Protein AF-A0A8K0GR65-F1 (afdb_monomer)

Sequence (114 aa):
MDTLHGSASLMVVSDLDYTMEVNHDDPGDLSLLSFNALWESYYRHDSLLVFSTGRSPTSYELLRNEKPLLTPDVAVMSVGTEIAYGESMVPDVGWVQLFNNNWDREIAAPPIME

Mean predicted aligned error: 7.6 Å

Radius of gyration: 16.38 Å; Cα contacts (8 Å, |Δi|>4): 152; chains: 1; bounding box: 50×27×43 Å

Secondary structure (DSSP, 8-state):
-TT-SSS-SEEEEEETBTTTB--TT-TT-HHHHHHHHHIIIIITTTEEEEEE-SS-HHHHHHHHHHS-----SEEEEGGGTEEEETTTTEE-HHHHHHHHHH--HHHHS-----

Foldseek 3Di:
DVQAPDAAPEEDEDEVPVTLPDDVVCPPSVVNVVVVVCCVPPPVRRYFYEYAYLADPVRVVVVVVVDVHDFGQWYQYNRRLWIAGTDVRHTDPVSNVVCVVVDDPCVVCPPDDD

Solvent-accessible surface area (backbone atoms only — not comparable to full-atom values): 6718 Å² total; per-residue (Å²): 100,96,59,56,92,64,83,63,82,42,74,49,79,38,56,32,83,77,68,63,44,68,59,92,88,44,92,76,48,56,70,46,50,51,48,48,53,51,39,66,74,75,38,51,61,49,35,41,42,30,38,35,33,69,44,44,70,70,58,46,52,51,47,55,76,76,41,89,64,76,75,36,45,30,41,30,21,47,70,67,66,39,43,23,36,29,86,83,51,47,66,43,63,67,57,42,49,56,49,55,77,76,46,66,58,65,79,76,58,58,80,82,84,128

Structure (mmCIF, N/CA/C/O backbone):
data_AF-A0A8K0GR65-F1
#
_entry.id   AF-A0A8K0GR65-F1
#
loop_
_atom_site.group_PDB
_atom_site.id
_atom_site.type_symbol
_atom_site.label_atom_id
_atom_site.label_alt_id
_atom_site.label_comp_id
_atom_site.label_asym_id
_atom_site.label_entity_id
_atom_site.label_seq_id
_atom_site.pdbx_PDB_ins_code
_atom_site.Cartn_x
_atom_site.Cartn_y
_atom_site.Cartn_z
_atom_site.occupancy
_atom_site.B_iso_or_equiv
_atom_site.auth_seq_id
_atom_site.auth_comp_id
_atom_site.auth_asym_id
_atom_site.auth_atom_id
_atom_site.pdbx_PDB_model_num
ATOM 1 N N . MET A 1 1 ? -10.111 -8.356 -0.189 1.00 50.19 1 MET A N 1
ATOM 2 C CA . MET A 1 1 ? -11.396 -8.598 -0.886 1.00 50.19 1 MET A CA 1
ATOM 3 C C . MET A 1 1 ? -12.417 -9.351 -0.030 1.00 50.19 1 MET A C 1
ATOM 5 O O . MET A 1 1 ? -13.589 -9.292 -0.367 1.00 50.19 1 MET A O 1
ATOM 9 N N . ASP A 1 2 ? -12.031 -9.971 1.093 1.00 52.03 2 ASP A N 1
ATOM 10 C CA . ASP A 1 2 ? -12.950 -10.772 1.927 1.00 52.03 2 ASP A CA 1
ATOM 11 C C . ASP A 1 2 ? -13.964 -9.971 2.772 1.00 52.03 2 ASP A C 1
ATOM 13 O O . ASP A 1 2 ? -14.803 -10.558 3.448 1.00 52.03 2 ASP A O 1
ATOM 17 N N . THR A 1 3 ? -13.915 -8.637 2.746 1.00 56.66 3 THR A N 1
ATOM 18 C CA . THR A 1 3 ? -14.734 -7.751 3.597 1.00 56.66 3 THR A CA 1
ATOM 19 C C . THR A 1 3 ? -15.859 -7.024 2.858 1.00 56.66 3 THR A C 1
ATOM 21 O O . THR A 1 3 ? -16.751 -6.480 3.504 1.00 56.66 3 THR A O 1
ATOM 24 N N . LEU A 1 4 ? -15.849 -7.006 1.521 1.00 61.97 4 LEU A N 1
ATOM 25 C CA . LEU A 1 4 ? -16.840 -6.286 0.718 1.00 61.97 4 LEU A CA 1
ATOM 26 C C . LEU A 1 4 ? -18.010 -7.198 0.353 1.00 61.97 4 LEU A C 1
ATOM 28 O O . LEU A 1 4 ? -17.906 -8.065 -0.511 1.00 61.97 4 LEU A O 1
ATOM 32 N N . HIS A 1 5 ? -19.162 -6.953 0.972 1.00 61.16 5 HIS A N 1
ATOM 33 C CA . HIS A 1 5 ? -20.423 -7.627 0.648 1.00 61.16 5 HIS A CA 1
ATOM 34 C C . 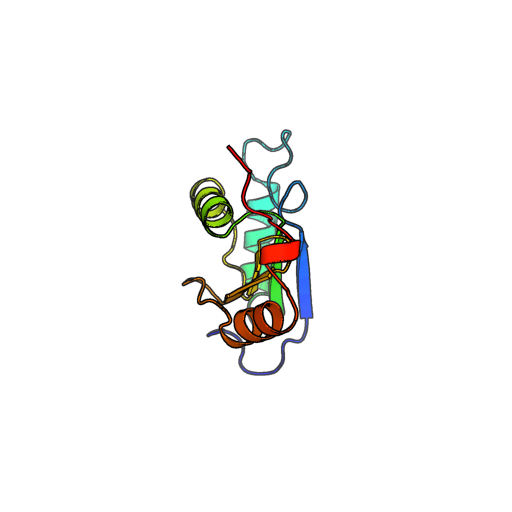HIS A 1 5 ? -21.225 -6.892 -0.451 1.00 61.16 5 HIS A C 1
ATOM 36 O O . HIS A 1 5 ? -22.452 -6.831 -0.394 1.00 61.16 5 HIS A O 1
ATOM 42 N N . GLY A 1 6 ? -20.546 -6.310 -1.448 1.00 71.00 6 GLY A N 1
ATOM 43 C CA . GLY A 1 6 ? -21.161 -5.534 -2.534 1.00 71.00 6 GLY A CA 1
ATOM 44 C C . GLY A 1 6 ? -20.192 -4.547 -3.196 1.00 71.00 6 GLY A C 1
ATOM 45 O O . GLY A 1 6 ? -18.979 -4.657 -3.028 1.00 71.00 6 GLY A O 1
ATOM 46 N N . SER A 1 7 ? -20.720 -3.577 -3.951 1.00 72.56 7 SER A N 1
ATOM 47 C CA . SER A 1 7 ? -19.917 -2.458 -4.468 1.00 72.56 7 SER A CA 1
ATOM 48 C C . SER A 1 7 ? -19.481 -1.543 -3.325 1.00 72.56 7 SER A C 1
ATOM 50 O O . SER A 1 7 ? -20.302 -1.198 -2.476 1.00 72.56 7 SER A O 1
ATOM 52 N N . ALA A 1 8 ? -18.217 -1.116 -3.332 1.00 77.81 8 ALA A N 1
ATOM 53 C CA . ALA A 1 8 ? -17.717 -0.156 -2.355 1.00 77.81 8 ALA A CA 1
ATOM 54 C C . ALA A 1 8 ? -18.448 1.192 -2.480 1.00 77.81 8 ALA A C 1
ATOM 56 O O . ALA A 1 8 ? -18.668 1.683 -3.592 1.00 77.81 8 ALA A O 1
ATOM 57 N N . SER A 1 9 ? -18.814 1.786 -1.345 1.00 84.75 9 SER A N 1
ATOM 58 C CA . SER A 1 9 ? -19.450 3.106 -1.263 1.00 84.75 9 SER A CA 1
ATOM 59 C C . SER A 1 9 ? -18.426 4.240 -1.401 1.00 84.75 9 SER A C 1
ATOM 61 O O . SER A 1 9 ? -18.751 5.316 -1.907 1.00 84.75 9 SER A O 1
ATOM 63 N N . LEU A 1 10 ? -17.178 3.978 -1.001 1.00 88.44 10 LEU A N 1
ATOM 64 C CA . LEU A 1 10 ? -16.054 4.907 -1.019 1.00 88.44 10 LEU A CA 1
ATOM 65 C C . LEU A 1 10 ? -14.770 4.181 -1.441 1.00 88.44 10 LEU A C 1
ATOM 67 O O . LEU A 1 10 ? -14.498 3.062 -1.016 1.00 88.44 10 LEU A O 1
ATOM 71 N N . MET A 1 11 ? -13.945 4.841 -2.251 1.00 92.31 11 MET A N 1
ATOM 72 C CA . MET A 1 11 ? -12.578 4.409 -2.537 1.00 92.31 11 MET A CA 1
ATOM 73 C C . MET A 1 11 ? -11.624 5.547 -2.189 1.00 92.31 11 MET A C 1
ATOM 75 O O . MET A 1 11 ? -11.768 6.655 -2.706 1.00 92.31 11 MET A O 1
ATOM 79 N N . VAL A 1 12 ? -10.649 5.267 -1.326 1.00 92.50 12 VAL A N 1
ATOM 80 C CA . VAL A 1 12 ? -9.553 6.186 -1.015 1.00 92.50 12 VAL A CA 1
ATOM 81 C C . VAL A 1 12 ? -8.308 5.682 -1.720 1.00 92.50 12 VAL A C 1
ATOM 83 O O . VAL A 1 12 ? -7.791 4.621 -1.385 1.00 92.50 12 VAL A O 1
ATOM 86 N N . VAL A 1 13 ? -7.838 6.454 -2.699 1.00 93.44 13 VAL A N 1
ATOM 87 C CA . VAL A 1 13 ? -6.562 6.218 -3.377 1.00 93.44 13 VAL A CA 1
ATOM 88 C C . VAL A 1 13 ? -5.561 7.205 -2.812 1.00 93.44 13 VAL A C 1
ATOM 90 O O . VAL A 1 13 ? -5.728 8.414 -2.972 1.00 93.44 13 VAL A O 1
ATOM 93 N N . SER A 1 14 ? -4.557 6.691 -2.115 1.00 91.00 14 SER A N 1
ATOM 94 C CA . SER A 1 14 ? -3.540 7.509 -1.472 1.00 91.00 14 SER A CA 1
ATOM 95 C C . SER A 1 14 ? -2.164 7.177 -2.017 1.00 91.00 14 SER A C 1
ATOM 97 O O . SER A 1 14 ? -1.835 6.009 -2.230 1.00 91.00 14 SER A O 1
ATOM 99 N N . ASP A 1 15 ? -1.375 8.219 -2.242 1.00 89.75 15 ASP A N 1
ATOM 100 C CA . ASP A 1 15 ? 0.059 8.069 -2.424 1.00 89.75 15 ASP A CA 1
ATOM 101 C C . ASP A 1 15 ? 0.696 7.557 -1.118 1.00 89.75 15 ASP A C 1
ATOM 103 O O . ASP A 1 15 ? 0.197 7.844 -0.026 1.00 89.75 15 ASP A O 1
ATOM 107 N N . LEU A 1 16 ? 1.772 6.776 -1.203 1.00 83.31 16 LEU A N 1
ATOM 108 C CA . LEU A 1 16 ? 2.477 6.297 -0.008 1.00 83.31 16 LEU A CA 1
ATOM 109 C C . LEU A 1 16 ? 3.629 7.214 0.372 1.00 83.31 16 LEU A C 1
ATOM 111 O O . LEU A 1 16 ? 3.641 7.739 1.486 1.00 83.31 16 LEU A O 1
ATOM 115 N N . ASP A 1 17 ? 4.572 7.405 -0.543 1.00 76.12 17 ASP A N 1
ATOM 116 C CA . ASP A 1 17 ? 5.854 8.045 -0.268 1.00 76.12 17 ASP A CA 1
ATOM 117 C C . ASP A 1 17 ? 5.650 9.517 0.121 1.00 76.12 17 ASP A C 1
ATOM 119 O O . ASP A 1 17 ? 5.171 10.314 -0.677 1.00 76.12 17 ASP A O 1
ATOM 123 N N . TYR A 1 18 ? 6.009 9.898 1.351 1.00 71.94 18 TYR A N 1
ATOM 124 C CA . TYR A 1 18 ? 5.814 11.256 1.893 1.00 71.94 18 TYR A CA 1
ATOM 125 C C . TYR A 1 18 ? 4.351 11.732 2.024 1.00 71.94 18 TYR A C 1
ATOM 127 O O . TYR A 1 18 ? 4.121 12.906 2.325 1.00 71.94 18 TYR A O 1
ATOM 135 N N . THR A 1 19 ? 3.367 10.844 1.854 1.00 77.06 19 THR A N 1
ATOM 136 C CA . THR A 1 19 ? 1.940 11.145 2.068 1.00 77.06 19 THR A CA 1
ATOM 137 C C . THR A 1 19 ? 1.381 10.334 3.237 1.00 77.06 19 THR A C 1
ATOM 139 O O . THR A 1 19 ? 0.990 10.904 4.255 1.00 77.06 19 THR A O 1
ATOM 142 N N . MET A 1 20 ? 1.373 9.003 3.117 1.00 72.50 20 MET A N 1
ATOM 143 C CA . MET A 1 20 ? 0.961 8.078 4.187 1.00 72.50 20 MET A CA 1
ATOM 144 C C . MET A 1 20 ? 2.160 7.546 4.973 1.00 72.50 2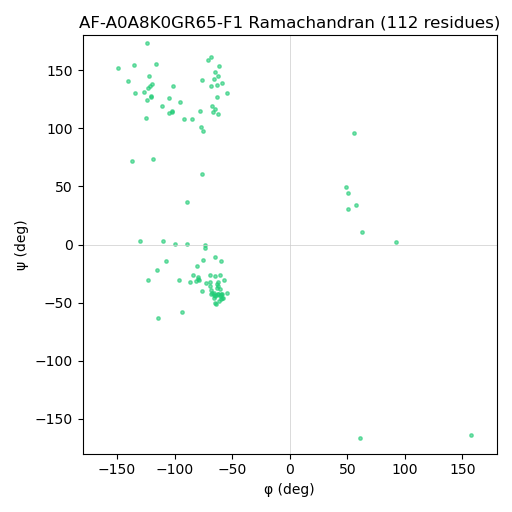0 MET A C 1
ATOM 146 O O . MET A 1 20 ? 2.055 7.241 6.161 1.00 72.50 20 MET A O 1
ATOM 150 N N . GLU A 1 21 ? 3.305 7.433 4.306 1.00 65.88 21 GLU A N 1
ATOM 151 C CA . GLU A 1 21 ? 4.581 7.103 4.908 1.00 65.88 21 GLU A CA 1
ATOM 152 C C . GLU A 1 21 ? 5.232 8.381 5.446 1.00 65.88 21 GLU A C 1
ATOM 154 O O . GLU A 1 21 ? 5.735 9.213 4.695 1.00 65.88 21 GLU A O 1
ATOM 159 N N . VAL A 1 22 ? 5.233 8.484 6.774 1.00 56.84 22 VAL A N 1
ATOM 160 C CA . VAL A 1 22 ? 6.278 9.135 7.574 1.00 56.84 22 VAL A CA 1
ATOM 161 C C . VAL A 1 22 ? 6.576 10.582 7.194 1.00 56.84 22 VAL A C 1
ATOM 163 O O . VAL A 1 22 ? 7.461 10.912 6.402 1.00 56.84 22 VAL A O 1
ATOM 166 N N . ASN A 1 23 ? 5.934 11.472 7.940 1.00 56.28 23 ASN A N 1
ATOM 167 C CA . ASN A 1 23 ? 6.557 12.741 8.253 1.00 56.28 23 ASN A CA 1
ATOM 168 C C . ASN A 1 23 ? 7.825 12.460 9.086 1.00 56.28 23 ASN A C 1
ATOM 170 O O . ASN A 1 23 ? 7.745 11.787 10.113 1.00 56.28 23 ASN A O 1
ATOM 174 N N . HIS A 1 24 ? 8.986 12.980 8.677 1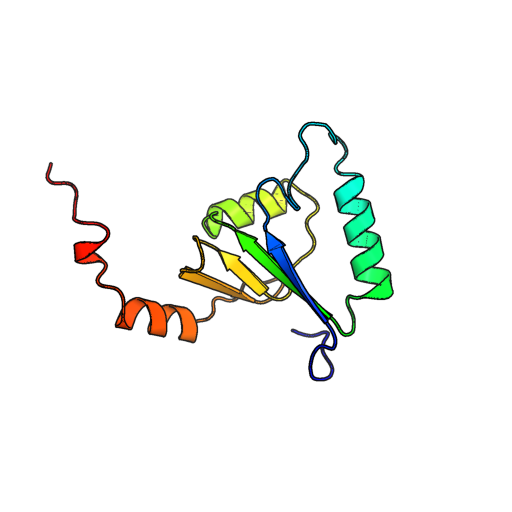.00 57.69 24 HIS A N 1
ATOM 175 C CA . HIS A 1 24 ? 10.216 12.881 9.478 1.00 57.69 24 HIS A CA 1
ATOM 176 C C . HIS A 1 24 ? 10.062 13.537 10.870 1.00 57.69 24 HIS A C 1
ATOM 178 O O . HIS A 1 24 ? 10.858 13.260 11.766 1.00 57.69 24 HIS A O 1
ATOM 184 N N . ASP A 1 25 ? 9.009 14.341 11.065 1.00 65.25 25 ASP A N 1
ATOM 185 C CA . ASP A 1 25 ? 8.642 14.972 12.334 1.00 65.25 25 ASP A CA 1
ATOM 186 C C . ASP A 1 25 ? 7.694 14.128 13.226 1.00 65.25 25 ASP A C 1
ATOM 188 O O . ASP A 1 25 ? 7.342 14.574 14.319 1.00 65.25 25 ASP A O 1
ATOM 192 N N . ASP A 1 26 ? 7.281 12.918 12.813 1.00 70.44 26 ASP A N 1
ATOM 193 C CA . ASP A 1 26 ? 6.449 11.992 13.613 1.00 70.44 26 ASP A CA 1
ATOM 194 C C . 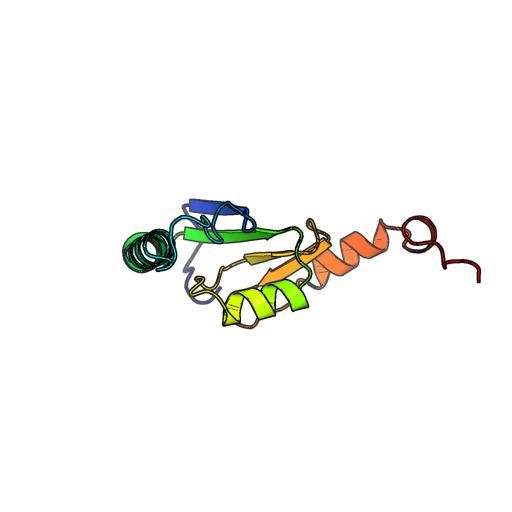ASP A 1 26 ? 7.190 10.665 13.888 1.00 70.44 26 ASP A C 1
ATOM 196 O O . ASP A 1 26 ? 6.871 9.624 13.309 1.00 70.44 26 ASP A O 1
ATOM 200 N N . PRO A 1 27 ? 8.199 10.662 14.783 1.00 68.81 27 PRO A N 1
ATOM 201 C CA . PRO A 1 27 ? 9.018 9.480 15.063 1.00 68.81 27 PRO A CA 1
ATOM 202 C C . PRO A 1 27 ? 8.241 8.320 15.706 1.00 68.81 27 PRO A C 1
ATOM 204 O O . PRO A 1 27 ? 8.786 7.226 15.834 1.00 68.81 27 PRO A O 1
ATOM 207 N N . GLY A 1 28 ? 6.999 8.554 16.145 1.00 77.44 28 GLY A N 1
ATOM 208 C CA . GLY A 1 28 ? 6.125 7.537 16.726 1.00 77.44 28 GLY A CA 1
ATOM 209 C C . GLY A 1 28 ? 5.079 6.978 15.763 1.00 77.44 28 GLY A C 1
ATOM 210 O O . GLY A 1 28 ? 4.275 6.156 16.200 1.00 77.44 28 GLY A O 1
ATOM 211 N N . ASP A 1 29 ? 5.045 7.437 14.505 1.00 82.88 29 ASP A N 1
ATOM 212 C CA . ASP A 1 29 ? 4.008 7.102 13.520 1.00 82.88 29 ASP A CA 1
ATOM 213 C C . ASP A 1 29 ? 2.574 7.318 14.069 1.00 82.88 29 ASP A C 1
ATOM 215 O O . ASP A 1 29 ? 1.627 6.620 13.697 1.00 82.88 29 ASP A O 1
ATOM 219 N N . LEU A 1 30 ? 2.388 8.283 14.982 1.00 86.12 30 LEU A N 1
ATOM 220 C CA . LEU A 1 30 ? 1.132 8.490 15.717 1.00 86.12 30 LEU A CA 1
ATOM 221 C C . LEU A 1 30 ? -0.020 8.869 14.788 1.00 86.12 30 LEU A C 1
ATOM 223 O O . LEU A 1 30 ? -1.163 8.442 14.988 1.00 86.12 30 LEU A O 1
ATOM 227 N N . SER A 1 31 ? 0.279 9.664 13.767 1.00 84.50 31 SER A N 1
ATOM 228 C CA . SER A 1 31 ? -0.688 10.086 12.755 1.00 84.50 31 SER A CA 1
ATOM 229 C C . SER A 1 31 ? -1.161 8.894 11.926 1.00 84.50 31 SER A C 1
ATOM 231 O O . SER A 1 31 ? -2.361 8.735 11.693 1.00 84.50 31 SER A O 1
ATOM 233 N N . LEU A 1 32 ? -0.229 8.009 11.560 1.00 87.62 32 LEU A N 1
ATOM 234 C CA . LEU A 1 32 ? -0.518 6.783 10.824 1.00 87.62 32 LEU A CA 1
ATOM 235 C C . LEU A 1 32 ? -1.352 5.819 11.676 1.00 87.62 32 LEU A C 1
ATOM 237 O O . LEU A 1 32 ? -2.385 5.340 11.226 1.00 87.62 32 LEU A O 1
ATOM 241 N N . LEU A 1 33 ? -0.989 5.612 12.943 1.00 89.88 33 LEU A N 1
ATOM 242 C CA . LEU A 1 33 ? -1.770 4.785 13.870 1.00 89.88 33 LEU A CA 1
ATOM 243 C C . LEU A 1 33 ? -3.188 5.332 14.091 1.00 89.88 33 LEU A C 1
ATOM 245 O O . LEU A 1 33 ? -4.146 4.560 14.160 1.00 89.88 33 LEU A O 1
ATOM 249 N N . SER A 1 34 ? -3.337 6.656 14.168 1.00 89.94 34 SER A N 1
ATOM 250 C CA . SER A 1 34 ? -4.641 7.315 14.305 1.00 89.94 34 SER A CA 1
ATOM 251 C C . SER A 1 34 ? -5.507 7.114 13.063 1.00 89.94 34 SER A C 1
ATOM 253 O O . SER A 1 34 ? -6.690 6.787 13.185 1.00 89.94 34 SER A O 1
ATOM 255 N N . PHE A 1 35 ? -4.920 7.257 11.872 1.00 90.75 35 PHE A N 1
ATOM 256 C CA . PHE A 1 35 ? -5.593 6.931 10.619 1.00 90.75 35 PHE A CA 1
ATOM 257 C C . PHE A 1 35 ? -6.011 5.460 10.589 1.00 90.75 35 PHE A C 1
ATOM 259 O O . PHE A 1 35 ? -7.170 5.170 10.304 1.00 90.75 35 PHE A O 1
ATOM 266 N N . ASN A 1 36 ? -5.111 4.545 10.952 1.00 91.31 36 ASN A N 1
ATOM 267 C CA . ASN A 1 36 ? -5.389 3.114 10.949 1.00 91.31 36 ASN A CA 1
ATOM 268 C C . ASN A 1 36 ? -6.580 2.769 11.848 1.00 91.31 36 ASN A C 1
ATOM 270 O O . ASN A 1 36 ? -7.485 2.051 11.431 1.00 91.31 36 ASN A O 1
ATOM 274 N N . ALA A 1 37 ? -6.607 3.321 13.064 1.00 92.44 37 ALA A N 1
ATOM 275 C CA . ALA A 1 37 ? -7.699 3.110 14.005 1.00 92.44 37 ALA A CA 1
ATOM 276 C C . ALA A 1 37 ? -9.034 3.646 13.463 1.00 92.44 37 ALA A C 1
ATOM 278 O O . ALA A 1 37 ? -10.061 2.978 13.581 1.00 92.44 37 ALA A O 1
ATOM 279 N N . LEU A 1 38 ? -9.033 4.833 12.850 1.00 92.88 38 LEU A N 1
ATOM 280 C CA . LEU A 1 38 ? -10.225 5.442 12.255 1.00 92.88 38 LEU A CA 1
ATOM 281 C C . LEU A 1 38 ? -10.722 4.658 11.032 1.00 92.88 38 LEU A C 1
ATOM 283 O O . LEU A 1 38 ? -11.924 4.439 10.889 1.00 92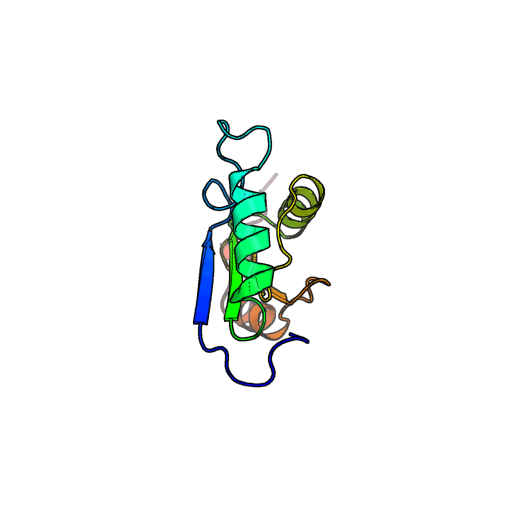.88 38 LEU A O 1
ATOM 287 N N . TRP A 1 39 ? -9.811 4.210 10.172 1.00 92.50 39 TRP A N 1
ATOM 288 C CA . TRP A 1 39 ? -10.150 3.424 8.992 1.00 92.50 39 TRP A CA 1
ATOM 289 C C . TRP A 1 39 ? -10.777 2.081 9.373 1.00 92.50 39 TRP A C 1
ATOM 291 O O . TRP A 1 39 ? -11.881 1.774 8.921 1.00 92.50 39 TRP A O 1
ATOM 301 N N . GLU A 1 40 ? -10.123 1.323 10.257 1.00 90.75 40 GLU A N 1
ATOM 302 C CA . GLU A 1 40 ? -10.604 0.013 10.713 1.00 90.75 40 GLU A CA 1
ATOM 303 C C . GLU A 1 40 ? -11.941 0.096 11.457 1.00 90.75 40 GLU A C 1
ATOM 305 O O . GLU A 1 40 ? -12.773 -0.796 11.325 1.00 90.75 40 GLU A O 1
ATOM 310 N N . SER A 1 41 ? -12.187 1.174 12.210 1.00 91.31 41 SER A N 1
ATOM 311 C CA . SER A 1 41 ? -13.418 1.307 13.002 1.00 91.31 41 SER A CA 1
ATOM 312 C C . SER A 1 41 ? -14.638 1.785 12.215 1.00 91.31 41 SER A C 1
ATOM 314 O O . SER A 1 41 ? -15.754 1.406 12.570 1.00 91.31 41 SER A O 1
ATOM 316 N N . TYR A 1 42 ? -14.457 2.606 11.175 1.00 89.81 42 TYR A N 1
ATOM 317 C CA . TYR A 1 42 ? -15.585 3.268 10.506 1.00 89.81 42 TYR A CA 1
ATOM 318 C C . TYR A 1 42 ? -15.704 2.995 9.009 1.00 89.81 42 TYR A C 1
ATOM 320 O O . TYR A 1 42 ? -16.820 3.009 8.500 1.00 89.81 42 TYR A O 1
ATOM 328 N N . TYR A 1 43 ? -14.597 2.757 8.303 1.00 88.06 43 TYR A N 1
ATOM 329 C CA . TYR A 1 43 ? -14.585 2.763 6.833 1.00 88.06 43 TYR A CA 1
ATOM 330 C C . TYR A 1 43 ? -14.258 1.396 6.222 1.00 88.06 43 TYR A C 1
ATOM 332 O O . TYR A 1 43 ? -14.641 1.112 5.092 1.00 88.06 43 TYR A O 1
ATOM 340 N N . ARG A 1 44 ? -13.609 0.493 6.963 1.00 85.94 44 ARG A N 1
ATOM 341 C CA . ARG A 1 44 ? -13.125 -0.796 6.438 1.00 85.94 44 ARG A CA 1
ATOM 342 C C . ARG A 1 44 ? -14.198 -1.688 5.800 1.00 85.94 44 ARG A C 1
ATOM 344 O O . ARG A 1 44 ? -13.864 -2.483 4.919 1.00 85.94 44 ARG A O 1
ATOM 351 N N . HIS A 1 45 ? -15.443 -1.600 6.270 1.00 82.56 45 HIS A N 1
ATOM 352 C CA . HIS A 1 45 ? -16.522 -2.534 5.930 1.00 82.56 45 HIS A CA 1
ATOM 353 C C . HIS A 1 45 ? -17.188 -2.275 4.572 1.00 82.56 45 HIS A C 1
ATOM 355 O O . HIS A 1 45 ? -17.679 -3.215 3.950 1.00 82.56 45 HIS A O 1
ATOM 361 N N . ASP A 1 46 ? -17.225 -1.026 4.113 1.00 86.38 46 ASP A N 1
ATOM 362 C CA . ASP A 1 46 ? -17.885 -0.631 2.863 1.00 86.38 46 ASP A CA 1
ATOM 363 C C . ASP A 1 46 ? -16.993 0.221 1.947 1.00 86.38 46 ASP A C 1
ATOM 365 O O . ASP A 1 46 ? -17.428 0.627 0.867 1.00 86.38 46 ASP A O 1
ATOM 369 N N . SER A 1 47 ? -15.740 0.452 2.344 1.00 91.00 47 SER A N 1
ATOM 370 C CA . SER A 1 47 ? -14.779 1.259 1.598 1.00 91.00 47 SER A CA 1
ATOM 371 C C . SER A 1 47 ? -13.582 0.441 1.111 1.00 91.00 47 SER A C 1
ATOM 373 O O . SER A 1 47 ? -13.214 -0.579 1.693 1.00 91.00 47 SER A O 1
ATOM 375 N N . LEU A 1 48 ? -12.953 0.921 0.039 1.00 92.56 48 LEU A N 1
ATOM 376 C CA . LEU A 1 48 ? -11.713 0.384 -0.517 1.00 92.56 48 LEU A CA 1
ATOM 377 C C . LEU A 1 48 ? -10.540 1.296 -0.180 1.00 92.56 48 LEU A C 1
ATOM 379 O O . LEU A 1 48 ? -10.563 2.483 -0.517 1.00 92.56 48 LEU A O 1
ATOM 383 N N . LEU A 1 49 ? -9.499 0.722 0.423 1.00 93.44 49 LEU A N 1
ATOM 384 C CA . LEU A 1 49 ? -8.215 1.399 0.583 1.00 93.44 49 LEU A CA 1
ATOM 385 C C . LEU A 1 49 ? -7.280 0.993 -0.551 1.00 93.44 49 LEU A C 1
ATOM 387 O O . LEU A 1 49 ? -6.987 -0.191 -0.732 1.00 93.44 49 LEU A O 1
ATOM 391 N N . VAL A 1 50 ? -6.796 1.980 -1.294 1.00 94.38 50 VAL A N 1
ATOM 392 C CA . VAL A 1 50 ? -5.831 1.789 -2.370 1.00 94.38 50 VAL A CA 1
ATOM 393 C C . VAL A 1 50 ? -4.583 2.594 -2.062 1.00 94.38 50 VAL A C 1
ATOM 395 O O . VAL A 1 50 ? -4.650 3.804 -1.842 1.00 94.38 50 VAL A O 1
ATOM 398 N N . PHE A 1 51 ? -3.441 1.924 -2.092 1.00 94.00 51 PHE A N 1
ATOM 399 C CA . PHE A 1 51 ? -2.145 2.582 -2.038 1.00 94.00 51 PHE A CA 1
ATOM 400 C C . PHE A 1 51 ? -1.530 2.653 -3.426 1.00 94.00 51 PHE A C 1
ATOM 402 O O . PHE A 1 51 ? -1.567 1.676 -4.168 1.00 94.00 51 PHE A O 1
ATOM 409 N N . SER A 1 52 ? -0.970 3.808 -3.764 1.00 93.50 52 SER A N 1
ATOM 410 C CA . SER A 1 52 ? -0.246 4.071 -5.002 1.00 93.50 52 SER A CA 1
ATOM 411 C C . SER A 1 52 ? 1.171 4.504 -4.655 1.00 93.50 52 SER A C 1
ATOM 413 O O . SER A 1 52 ? 1.354 5.399 -3.843 1.00 93.50 52 SER A O 1
ATOM 415 N N . THR A 1 53 ? 2.183 3.872 -5.241 1.00 92.00 53 THR A N 1
ATOM 416 C CA . THR A 1 53 ? 3.590 4.182 -4.961 1.00 92.00 53 THR A CA 1
ATOM 417 C C . THR A 1 53 ? 4.478 3.940 -6.175 1.00 92.00 53 THR A C 1
ATOM 419 O O . THR A 1 53 ? 4.211 3.088 -7.029 1.00 92.00 53 THR A O 1
ATOM 422 N N . GLY A 1 54 ? 5.577 4.692 -6.239 1.00 91.00 54 GLY A N 1
ATOM 423 C CA . GLY A 1 54 ? 6.666 4.427 -7.174 1.00 91.00 54 GLY A CA 1
ATOM 424 C C . GLY A 1 54 ? 7.551 3.245 -6.770 1.00 91.00 54 GLY A C 1
ATOM 425 O O . GLY A 1 54 ? 8.327 2.767 -7.596 1.00 91.00 54 GLY A O 1
ATOM 426 N N . ARG A 1 55 ? 7.445 2.760 -5.527 1.00 91.62 55 ARG A N 1
ATOM 427 C CA . ARG A 1 55 ? 8.236 1.637 -5.013 1.00 91.62 55 ARG A CA 1
ATOM 428 C C . ARG A 1 55 ? 7.965 0.356 -5.788 1.00 91.62 55 ARG A C 1
ATOM 430 O O . ARG A 1 55 ? 6.833 0.076 -6.178 1.00 91.62 55 ARG A O 1
ATOM 437 N N . SER A 1 56 ? 9.013 -0.447 -5.949 1.00 93.06 56 SER A N 1
ATOM 438 C CA . SER A 1 56 ? 8.880 -1.821 -6.433 1.00 93.06 56 SER A CA 1
ATOM 439 C C . SER A 1 56 ? 8.180 -2.707 -5.391 1.00 93.06 56 SER A C 1
ATOM 441 O O . SER A 1 56 ? 8.208 -2.368 -4.204 1.00 93.06 56 SER A O 1
ATOM 443 N N . PRO A 1 57 ? 7.631 -3.875 -5.772 1.00 91.69 57 PRO A N 1
ATOM 444 C CA . PRO A 1 57 ? 6.978 -4.791 -4.840 1.00 91.69 57 PRO A CA 1
ATOM 445 C C . PRO A 1 57 ? 7.873 -5.180 -3.669 1.00 91.69 57 PRO A C 1
ATOM 447 O O . PRO A 1 57 ? 7.443 -5.147 -2.523 1.00 91.69 57 PRO A O 1
ATOM 450 N N . THR A 1 58 ? 9.153 -5.444 -3.940 1.00 92.81 58 THR A N 1
ATOM 451 C CA . THR A 1 58 ? 10.143 -5.749 -2.902 1.00 92.81 58 THR A CA 1
ATOM 452 C C . THR A 1 58 ? 10.370 -4.568 -1.958 1.00 92.81 58 THR A C 1
ATOM 454 O O . THR A 1 58 ? 10.431 -4.750 -0.747 1.00 92.81 58 THR A O 1
ATOM 457 N N . SER A 1 59 ? 10.485 -3.342 -2.482 1.00 91.44 59 SER A N 1
ATOM 458 C CA . SER A 1 59 ? 10.675 -2.149 -1.643 1.00 91.44 59 SER A CA 1
ATOM 459 C C . SER A 1 59 ? 9.427 -1.817 -0.819 1.00 91.44 59 SER A C 1
ATOM 461 O O . SER A 1 59 ? 9.545 -1.393 0.330 1.00 91.44 59 SER A O 1
ATOM 463 N N . TYR A 1 60 ? 8.239 -2.045 -1.377 1.00 92.12 60 TYR A N 1
ATOM 464 C CA . TYR A 1 60 ? 6.976 -1.898 -0.664 1.00 92.12 60 TYR A CA 1
ATOM 465 C C . TYR A 1 60 ? 6.807 -2.962 0.433 1.00 92.12 60 TYR A C 1
ATOM 467 O O . TYR A 1 60 ? 6.363 -2.646 1.534 1.00 92.12 60 TYR A O 1
ATOM 475 N N . GLU A 1 61 ? 7.214 -4.207 0.185 1.00 91.12 61 GLU A N 1
ATOM 476 C CA . GLU A 1 61 ? 7.202 -5.269 1.196 1.00 91.12 61 GLU A CA 1
ATOM 477 C C . GLU A 1 61 ? 8.123 -4.944 2.380 1.00 91.12 61 GLU A C 1
ATOM 479 O O . GLU A 1 61 ? 7.721 -5.101 3.532 1.00 91.12 61 GLU A O 1
ATOM 484 N N . LEU A 1 62 ? 9.325 -4.421 2.119 1.00 91.19 62 LEU A N 1
ATOM 485 C CA . LEU A 1 62 ? 10.220 -3.939 3.176 1.00 91.19 62 LEU A CA 1
ATOM 486 C C . LEU A 1 62 ? 9.564 -2.828 4.000 1.00 91.19 62 LEU A C 1
ATOM 488 O O . LEU A 1 62 ? 9.550 -2.905 5.226 1.00 91.19 62 LEU A O 1
ATOM 492 N N . LEU A 1 63 ? 8.935 -1.856 3.336 1.00 88.88 63 LEU A N 1
ATOM 493 C CA . LEU A 1 63 ? 8.231 -0.771 4.010 1.00 88.88 63 LEU A CA 1
ATOM 494 C C . LEU A 1 63 ? 7.113 -1.280 4.935 1.00 88.88 63 LEU A C 1
ATOM 496 O O . LEU A 1 63 ? 6.978 -0.809 6.064 1.00 88.88 63 LEU A O 1
ATOM 500 N N . ARG A 1 64 ? 6.327 -2.268 4.493 1.00 89.06 64 ARG A N 1
ATOM 501 C CA . ARG A 1 64 ? 5.274 -2.885 5.321 1.00 89.06 64 ARG A CA 1
ATOM 502 C C . ARG A 1 64 ? 5.818 -3.550 6.587 1.00 89.06 64 ARG A C 1
ATOM 504 O O . ARG A 1 64 ? 5.083 -3.667 7.560 1.00 89.06 64 ARG A O 1
ATOM 511 N N . ASN A 1 65 ? 7.076 -3.987 6.574 1.00 88.69 65 ASN A N 1
ATOM 512 C CA . ASN A 1 65 ? 7.736 -4.559 7.747 1.00 88.69 65 ASN A CA 1
ATOM 513 C C . ASN A 1 65 ? 8.327 -3.483 8.673 1.00 88.69 65 ASN A C 1
ATOM 515 O O . ASN A 1 65 ? 8.483 -3.722 9.868 1.00 88.69 65 ASN A O 1
ATOM 519 N N . GLU A 1 66 ? 8.664 -2.312 8.133 1.00 87.44 66 GLU A N 1
ATOM 520 C CA . GLU A 1 66 ? 9.254 -1.197 8.881 1.00 87.44 66 GLU A CA 1
ATOM 521 C C . GLU A 1 66 ? 8.204 -0.295 9.534 1.00 87.44 66 G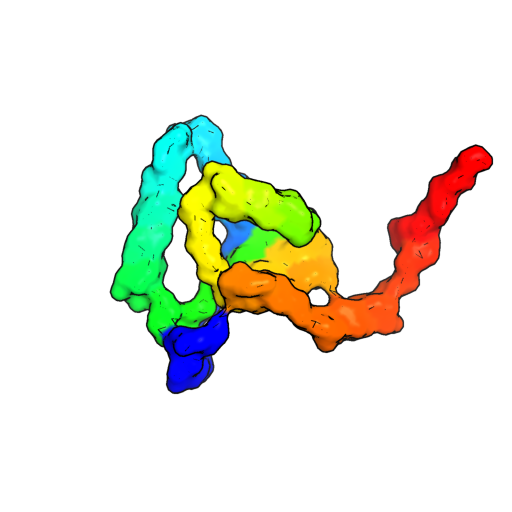LU A C 1
ATOM 523 O O . GLU A 1 66 ? 8.455 0.280 10.596 1.00 87.44 66 GLU A O 1
ATOM 528 N N . LYS A 1 67 ? 7.035 -0.152 8.902 1.00 86.44 67 LYS A N 1
ATOM 529 C CA . LYS A 1 67 ? 5.992 0.791 9.305 1.00 86.44 67 LYS A CA 1
ATOM 530 C C . LYS A 1 67 ? 4.673 0.087 9.585 1.00 86.44 67 LYS A C 1
ATOM 532 O O . LYS A 1 67 ? 4.330 -0.858 8.876 1.00 86.44 67 LYS A O 1
ATOM 537 N N . PRO A 1 68 ? 3.884 0.560 10.570 1.00 88.25 68 PRO A N 1
ATOM 538 C CA . PRO A 1 68 ? 2.589 -0.024 10.895 1.00 88.25 68 PRO A CA 1
ATOM 539 C C . PRO A 1 68 ? 1.540 0.395 9.856 1.00 88.25 68 PRO A C 1
ATOM 541 O O . PRO A 1 68 ? 0.577 1.080 10.176 1.00 88.25 68 PRO A O 1
ATOM 544 N N . LEU A 1 69 ? 1.738 0.044 8.588 1.00 88.44 69 LEU A N 1
ATOM 545 C CA . LEU A 1 69 ? 0.794 0.331 7.516 1.00 88.44 69 LEU A CA 1
ATOM 546 C C . LEU A 1 69 ? -0.394 -0.625 7.593 1.00 88.44 69 LEU A C 1
ATOM 548 O O . LEU A 1 69 ? -0.236 -1.821 7.850 1.00 88.44 69 LEU A O 1
ATOM 552 N N . LEU A 1 70 ? -1.590 -0.110 7.306 1.00 90.94 70 LEU A N 1
ATOM 553 C CA . LEU A 1 70 ? -2.718 -0.983 7.009 1.00 90.94 70 LEU A CA 1
ATOM 554 C C . LEU A 1 70 ? -2.433 -1.819 5.767 1.00 90.94 70 LEU A C 1
ATOM 556 O O . LEU A 1 70 ? -1.696 -1.420 4.865 1.00 90.94 70 LEU A O 1
ATOM 560 N N . THR A 1 71 ? -3.076 -2.976 5.704 1.00 90.81 71 THR A N 1
ATOM 561 C CA . THR A 1 71 ? -3.120 -3.750 4.470 1.00 90.81 71 THR A CA 1
ATOM 562 C C . THR A 1 71 ? -4.150 -3.106 3.540 1.00 90.81 71 THR A C 1
ATOM 564 O O . THR A 1 71 ? -5.336 -3.113 3.881 1.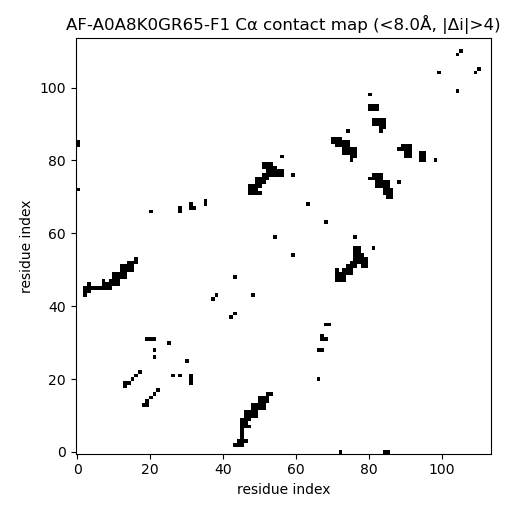00 90.81 71 THR A O 1
ATOM 567 N N . PRO A 1 72 ? -3.743 -2.549 2.385 1.00 92.50 72 PRO A N 1
ATOM 568 C CA . PRO A 1 72 ? -4.700 -2.013 1.432 1.00 92.50 72 PRO A CA 1
ATOM 569 C C . PRO A 1 72 ? -5.479 -3.152 0.766 1.00 92.50 72 PRO A C 1
ATOM 571 O O . PRO A 1 72 ? -5.022 -4.296 0.686 1.00 92.50 72 PRO A O 1
ATOM 574 N N . ASP A 1 73 ? -6.651 -2.835 0.228 1.00 93.56 73 ASP A N 1
ATOM 575 C CA . ASP A 1 73 ? -7.379 -3.770 -0.626 1.00 93.56 73 ASP A CA 1
ATOM 576 C C . ASP A 1 73 ? -6.703 -3.897 -2.000 1.00 93.56 73 ASP A C 1
ATOM 578 O O . ASP A 1 73 ? -6.705 -4.985 -2.583 1.00 93.56 73 ASP A O 1
ATOM 582 N N . VAL A 1 74 ? -6.093 -2.808 -2.482 1.00 94.69 74 VAL A N 1
ATOM 583 C CA . VAL A 1 74 ? -5.318 -2.753 -3.728 1.00 94.69 74 VAL A CA 1
ATOM 584 C C . VAL A 1 74 ? -4.007 -1.999 -3.499 1.00 94.69 74 VAL A C 1
ATOM 586 O O . VAL A 1 74 ? -4.007 -0.880 -2.990 1.00 94.69 74 VAL A O 1
ATOM 589 N N . ALA A 1 75 ? -2.890 -2.579 -3.920 1.00 95.06 75 ALA A N 1
ATOM 590 C CA . ALA A 1 75 ? -1.595 -1.917 -3.978 1.00 95.06 75 ALA A CA 1
ATOM 591 C C . ALA A 1 75 ? -1.198 -1.709 -5.442 1.00 95.06 75 ALA A C 1
ATOM 593 O O . ALA A 1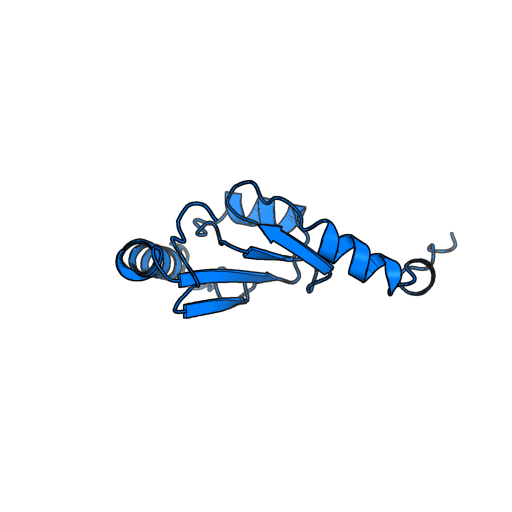 75 ? -1.063 -2.667 -6.200 1.00 95.06 75 ALA A O 1
ATOM 594 N N . VAL A 1 76 ? -1.016 -0.453 -5.831 1.00 95.56 76 VAL A N 1
ATOM 595 C CA . VAL A 1 76 ? -0.501 -0.025 -7.129 1.00 95.56 76 VAL A CA 1
ATOM 596 C C . VAL A 1 76 ? 0.954 0.380 -6.924 1.00 95.56 76 VAL A C 1
ATOM 598 O O . VAL A 1 76 ? 1.254 1.323 -6.196 1.00 95.56 76 VAL A O 1
ATOM 601 N N . MET A 1 77 ? 1.863 -0.364 -7.536 1.00 93.88 77 MET A N 1
ATOM 602 C CA . MET A 1 77 ? 3.307 -0.277 -7.325 1.00 93.88 77 MET A CA 1
ATOM 603 C C . MET A 1 77 ? 4.019 -0.014 -8.650 1.00 93.88 77 MET A C 1
ATOM 605 O O . MET A 1 77 ? 3.400 -0.018 -9.720 1.00 93.88 77 MET A O 1
ATOM 609 N N . SER A 1 78 ? 5.330 0.221 -8.589 1.00 91.56 78 SER A N 1
ATOM 610 C CA . SER A 1 78 ? 6.181 0.419 -9.766 1.00 91.56 78 SER A CA 1
ATOM 611 C C . SER A 1 78 ? 5.597 1.462 -10.725 1.00 91.56 78 SER A C 1
ATOM 613 O O . SER A 1 78 ? 5.515 1.247 -11.937 1.00 91.56 78 SER A O 1
ATOM 615 N N . VAL A 1 79 ? 5.123 2.581 -10.163 1.00 89.62 79 VAL A N 1
ATOM 616 C CA . VAL A 1 79 ? 4.513 3.703 -10.902 1.00 89.62 79 VAL A CA 1
ATOM 617 C C . VAL A 1 79 ? 3.295 3.266 -11.744 1.00 89.62 79 VAL A C 1
ATOM 619 O O . VAL A 1 79 ? 3.044 3.780 -12.830 1.00 89.62 79 VAL A O 1
ATOM 622 N N . GLY A 1 80 ? 2.528 2.286 -11.258 1.00 90.31 80 GLY A N 1
ATOM 623 C CA . GLY A 1 80 ? 1.306 1.809 -11.913 1.00 90.31 80 GLY A CA 1
ATOM 624 C C . GLY A 1 80 ? 1.487 0.631 -12.866 1.00 90.31 80 GLY A C 1
ATOM 625 O O . GLY A 1 80 ? 0.512 0.183 -13.468 1.00 90.31 80 GLY A O 1
ATOM 626 N N . THR A 1 81 ? 2.699 0.096 -13.004 1.00 89.75 81 THR A N 1
ATOM 627 C CA . THR A 1 81 ? 2.945 -1.087 -13.849 1.00 89.75 81 THR A CA 1
ATOM 628 C C . THR A 1 81 ? 2.584 -2.400 -13.160 1.00 89.75 81 THR A C 1
ATOM 630 O O . THR A 1 81 ? 2.344 -3.404 -13.831 1.00 89.75 81 THR A O 1
ATOM 633 N N . GLU A 1 82 ? 2.471 -2.389 -11.833 1.00 92.56 82 GLU A N 1
ATOM 634 C CA . GLU A 1 82 ? 2.129 -3.558 -11.033 1.00 92.56 82 GLU A CA 1
ATOM 635 C C . GLU A 1 82 ? 0.943 -3.241 -10.125 1.00 92.56 82 GLU A C 1
ATOM 637 O O . GLU A 1 82 ? 0.917 -2.218 -9.442 1.00 92.56 82 GLU A O 1
ATOM 642 N N . ILE A 1 83 ? -0.048 -4.130 -10.124 1.00 95.31 83 ILE A N 1
ATOM 643 C CA . ILE A 1 83 ? -1.212 -4.062 -9.241 1.00 95.31 83 ILE A CA 1
ATOM 644 C C . ILE A 1 83 ? -1.268 -5.373 -8.467 1.00 95.31 83 ILE A C 1
ATOM 646 O O . ILE A 1 83 ? -1.096 -6.441 -9.054 1.00 95.31 83 ILE A O 1
ATOM 650 N N . ALA A 1 84 ? -1.495 -5.297 -7.161 1.00 95.12 84 ALA A N 1
ATOM 651 C CA . ALA A 1 84 ? -1.635 -6.446 -6.282 1.00 95.12 84 ALA A CA 1
ATOM 652 C C . ALA A 1 84 ? -2.820 -6.276 -5.324 1.00 95.12 84 ALA A C 1
ATOM 654 O O . ALA A 1 84 ? -3.217 -5.156 -5.001 1.00 95.12 84 ALA A O 1
ATOM 655 N N . TYR A 1 85 ? -3.381 -7.393 -4.862 1.00 94.38 85 TYR A N 1
ATOM 656 C CA . TYR A 1 85 ? -4.615 -7.408 -4.081 1.00 94.38 85 TYR A CA 1
ATOM 657 C C . TYR A 1 85 ? -4.462 -8.050 -2.706 1.00 94.38 85 TYR A C 1
ATOM 659 O O . TYR A 1 85 ? -3.922 -9.152 -2.569 1.00 94.38 85 TYR A O 1
ATOM 667 N N . GLY A 1 86 ? -5.062 -7.386 -1.713 1.00 89.12 86 GLY A N 1
ATOM 668 C CA . GLY A 1 86 ? -5.233 -7.882 -0.350 1.00 89.12 86 GLY A CA 1
ATOM 669 C C . GLY A 1 86 ? -3.932 -8.173 0.400 1.00 89.12 86 GLY A C 1
ATOM 670 O O . GLY A 1 86 ? -2.842 -7.791 -0.010 1.00 89.12 86 GLY A O 1
ATOM 671 N N . GLU A 1 87 ? -4.054 -8.881 1.523 1.00 88.31 87 GLU A N 1
ATOM 672 C CA . GLU A 1 87 ? -2.939 -9.148 2.442 1.00 88.31 87 GLU A CA 1
ATOM 673 C C . GLU A 1 87 ? -1.794 -9.924 1.798 1.00 88.31 87 GLU A C 1
ATOM 675 O O . GLU A 1 87 ? -0.629 -9.546 1.951 1.00 88.31 87 GLU A O 1
ATOM 680 N N . SER A 1 88 ? -2.140 -10.960 1.031 1.00 89.31 88 SER A N 1
ATOM 681 C CA . SER A 1 88 ? -1.188 -11.817 0.324 1.00 89.31 88 SER A CA 1
ATOM 682 C C . SER A 1 88 ? -0.545 -11.151 -0.896 1.00 89.31 88 SER A C 1
ATOM 684 O O . SER A 1 88 ? 0.261 -11.800 -1.555 1.00 89.31 88 SER A O 1
ATOM 686 N N . MET A 1 89 ? -0.902 -9.898 -1.216 1.00 91.69 89 MET A N 1
ATOM 687 C CA . MET A 1 89 ? -0.380 -9.142 -2.361 1.00 91.69 89 MET A CA 1
ATOM 688 C C . MET A 1 89 ? -0.432 -9.946 -3.663 1.00 91.69 89 MET A C 1
ATOM 690 O O . MET A 1 89 ? 0.550 -10.046 -4.397 1.00 91.69 89 MET A O 1
ATOM 694 N N . VAL A 1 90 ? -1.595 -10.538 -3.954 1.00 93.88 90 VAL A N 1
ATOM 695 C CA . VAL A 1 90 ? -1.784 -11.363 -5.154 1.00 93.88 90 VAL A CA 1
ATOM 696 C C . VAL A 1 90 ? -1.710 -10.466 -6.394 1.00 93.88 90 VAL A C 1
ATOM 698 O O . VAL A 1 90 ? -2.552 -9.573 -6.508 1.00 93.88 90 VAL A O 1
ATOM 701 N N . PRO A 1 91 ? -0.761 -10.677 -7.326 1.00 93.25 91 PRO A N 1
ATOM 702 C CA . PRO A 1 91 ? -0.626 -9.822 -8.503 1.00 93.25 91 PRO A CA 1
ATOM 703 C C . PRO A 1 91 ? -1.830 -9.919 -9.446 1.00 93.25 91 PRO A C 1
ATOM 705 O O . PRO A 1 91 ? -2.348 -11.011 -9.697 1.00 93.25 91 PRO A O 1
ATOM 708 N N . ASP A 1 92 ? -2.227 -8.794 -10.039 1.00 94.19 92 ASP A N 1
ATOM 709 C CA . ASP A 1 92 ? -3.177 -8.766 -11.147 1.00 94.19 92 ASP A CA 1
ATOM 710 C C . ASP A 1 92 ? -2.491 -9.233 -12.436 1.00 94.19 92 ASP A C 1
ATOM 712 O O . ASP A 1 92 ? -1.821 -8.480 -13.150 1.00 94.19 92 ASP A O 1
ATOM 716 N N . VAL A 1 93 ? -2.687 -10.510 -12.752 1.00 90.56 93 VAL A N 1
ATOM 717 C CA . VAL A 1 93 ? -2.152 -11.127 -13.968 1.00 90.56 93 VAL A CA 1
ATOM 718 C C . VAL A 1 93 ? -2.716 -10.470 -15.234 1.00 90.56 93 VAL A C 1
ATOM 720 O O . VAL A 1 93 ? -1.992 -10.336 -16.221 1.00 90.56 93 VAL A O 1
ATOM 723 N N . GLY A 1 94 ? -3.982 -10.043 -15.223 1.00 90.69 94 GLY A N 1
ATOM 724 C CA . GLY A 1 94 ? -4.625 -9.397 -16.366 1.00 90.69 94 GLY A CA 1
ATOM 725 C C . GLY A 1 94 ? -4.029 -8.021 -16.655 1.00 90.69 94 GLY A C 1
ATOM 726 O O . GLY A 1 94 ? -3.731 -7.713 -17.810 1.00 90.69 94 GLY A O 1
ATOM 727 N N . TRP A 1 95 ? -3.778 -7.227 -15.612 1.00 90.25 95 TRP A N 1
ATOM 728 C CA . TRP A 1 95 ? -3.100 -5.935 -15.724 1.00 90.25 95 TRP A CA 1
ATOM 729 C C . TRP A 1 95 ? -1.684 -6.081 -16.278 1.00 90.25 95 TRP A C 1
ATOM 731 O O . TRP A 1 95 ? -1.322 -5.413 -17.247 1.00 90.25 95 TRP A O 1
ATOM 741 N N . VAL A 1 96 ? -0.903 -7.012 -15.724 1.00 85.38 96 VAL A N 1
ATOM 742 C CA . VAL A 1 96 ? 0.470 -7.279 -16.180 1.00 85.38 96 VAL A CA 1
ATOM 743 C C . VAL A 1 96 ? 0.488 -7.695 -17.653 1.00 85.38 96 VAL A C 1
ATOM 745 O O . VAL A 1 96 ? 1.331 -7.230 -18.421 1.00 85.38 96 VAL A O 1
ATOM 748 N N . GLN A 1 97 ? -0.449 -8.545 -18.078 1.00 85.81 97 GLN A N 1
ATOM 749 C CA . GLN A 1 97 ? -0.574 -8.950 -19.480 1.00 85.81 97 GLN A CA 1
ATOM 750 C C . GLN A 1 97 ? -0.961 -7.780 -20.390 1.00 85.81 97 GLN A C 1
ATOM 752 O O . GLN A 1 97 ? -0.360 -7.612 -21.450 1.00 85.81 97 GLN A O 1
ATOM 757 N N . LEU A 1 98 ? -1.925 -6.9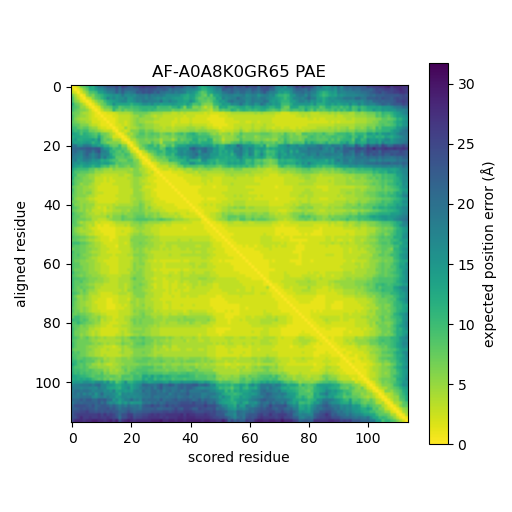49 -19.980 1.00 86.00 98 LEU A N 1
ATOM 758 C CA . LEU A 1 98 ? -2.338 -5.763 -20.732 1.00 86.00 98 LEU A CA 1
ATOM 759 C C . LEU A 1 98 ? -1.176 -4.781 -20.917 1.00 86.00 98 LEU A C 1
ATOM 761 O O . LEU A 1 98 ? -0.986 -4.257 -22.016 1.00 86.00 98 LEU A O 1
ATOM 765 N N . PHE A 1 99 ? -0.401 -4.551 -19.856 1.00 80.69 99 PHE A N 1
ATOM 766 C CA . PHE A 1 99 ? 0.758 -3.670 -19.892 1.00 80.69 99 PHE A CA 1
ATOM 767 C C . PHE A 1 99 ? 1.838 -4.224 -20.824 1.00 80.69 99 PHE A C 1
ATOM 769 O O . PHE A 1 99 ? 2.273 -3.533 -21.740 1.00 80.69 99 PHE A O 1
ATOM 776 N N . ASN A 1 100 ? 2.208 -5.498 -20.666 1.00 80.06 100 ASN A N 1
ATOM 777 C CA . ASN A 1 100 ? 3.238 -6.135 -21.492 1.00 80.06 100 ASN A CA 1
ATOM 778 C C . ASN A 1 100 ? 2.869 -6.204 -22.980 1.00 80.06 100 ASN A C 1
ATOM 780 O O . ASN A 1 100 ? 3.754 -6.119 -23.823 1.00 80.06 100 ASN A O 1
ATOM 784 N N . ASN A 1 101 ? 1.584 -6.333 -23.318 1.00 79.06 101 ASN A N 1
ATOM 785 C CA . ASN A 1 101 ? 1.145 -6.360 -24.716 1.00 79.06 101 ASN A CA 1
ATOM 786 C C . ASN A 1 101 ? 1.297 -5.005 -25.424 1.00 79.06 101 ASN A C 1
ATOM 788 O O . ASN A 1 101 ? 1.422 -4.971 -26.644 1.00 79.06 101 ASN A O 1
ATOM 792 N N . ASN A 1 102 ? 1.274 -3.900 -24.675 1.00 74.06 102 ASN A N 1
ATOM 793 C CA . ASN A 1 102 ? 1.342 -2.542 -25.218 1.00 74.06 102 ASN A CA 1
ATOM 794 C C . ASN A 1 102 ? 2.672 -1.836 -24.906 1.00 74.06 102 ASN A C 1
ATOM 796 O O . ASN A 1 102 ? 2.830 -0.664 -25.248 1.00 74.06 102 ASN A O 1
ATOM 800 N N . TRP A 1 103 ? 3.611 -2.524 -24.252 1.00 72.19 103 TRP A N 1
ATOM 801 C CA . TRP A 1 103 ? 4.874 -1.955 -23.798 1.00 72.19 103 TRP A CA 1
ATOM 802 C C . TRP A 1 103 ? 6.063 -2.752 -24.322 1.00 72.19 103 TRP A C 1
ATOM 804 O O . TRP A 1 103 ? 6.359 -3.855 -23.858 1.00 72.19 103 TRP A O 1
ATOM 814 N N . ASP A 1 104 ? 6.784 -2.155 -25.265 1.00 73.06 104 ASP A N 1
ATOM 815 C CA . ASP A 1 104 ? 8.029 -2.715 -25.769 1.00 73.06 104 ASP A CA 1
ATOM 816 C C . ASP A 1 104 ? 9.162 -2.469 -24.759 1.00 73.06 104 ASP A C 1
ATOM 818 O O . ASP A 1 104 ? 9.712 -1.368 -24.636 1.00 73.06 104 ASP A O 1
ATOM 822 N N . ARG A 1 105 ? 9.490 -3.511 -23.989 1.00 67.50 105 ARG A N 1
ATOM 823 C CA . ARG A 1 105 ? 10.548 -3.451 -22.972 1.00 67.50 105 ARG A CA 1
ATOM 824 C C . ARG A 1 105 ? 11.933 -3.237 -23.584 1.00 67.50 105 ARG A C 1
ATOM 826 O O . ARG A 1 105 ? 12.772 -2.650 -22.907 1.00 67.50 105 ARG A O 1
ATOM 833 N N . GLU A 1 106 ? 12.165 -3.656 -24.830 1.00 66.19 106 GLU A N 1
ATOM 834 C CA . GLU A 1 106 ? 13.462 -3.474 -25.495 1.00 66.19 106 GLU A CA 1
ATOM 835 C C . GLU A 1 106 ? 13.727 -2.000 -25.817 1.00 66.19 106 GLU A C 1
ATOM 837 O O . GLU A 1 106 ? 14.865 -1.541 -25.740 1.00 66.19 106 GLU A O 1
ATOM 842 N N . ILE A 1 107 ? 12.672 -1.231 -26.103 1.00 70.69 107 ILE A N 1
ATOM 843 C CA . ILE A 1 107 ? 12.766 0.218 -26.326 1.00 70.69 107 ILE A CA 1
ATOM 844 C C . ILE A 1 107 ? 12.921 0.970 -24.999 1.00 70.69 107 ILE A C 1
ATOM 846 O O . ILE A 1 107 ? 13.672 1.942 -24.918 1.00 70.69 107 ILE A O 1
ATOM 850 N N . ALA A 1 108 ? 12.205 0.543 -23.957 1.00 63.09 108 ALA A N 1
ATOM 851 C CA . ALA A 1 108 ? 12.156 1.253 -22.679 1.00 63.09 108 ALA A CA 1
ATOM 852 C C . ALA A 1 108 ? 13.383 1.018 -21.781 1.00 63.09 108 ALA A C 1
ATOM 854 O O . ALA A 1 108 ? 13.751 1.899 -21.005 1.00 63.09 108 ALA A O 1
ATOM 855 N N . ALA A 1 109 ? 14.009 -0.154 -21.871 1.00 63.81 109 ALA A N 1
ATOM 856 C CA . ALA A 1 109 ? 15.215 -0.504 -21.130 1.00 63.81 109 ALA A CA 1
ATOM 857 C C . ALA A 1 109 ? 16.194 -1.225 -22.070 1.00 63.81 109 ALA A C 1
ATOM 859 O O . ALA A 1 109 ? 16.364 -2.444 -21.962 1.00 63.81 109 ALA A O 1
ATOM 860 N N . PRO A 1 110 ? 16.817 -0.499 -23.018 1.00 59.38 110 PRO A N 1
ATOM 861 C CA . PRO A 1 110 ? 17.787 -1.107 -23.908 1.00 59.38 110 PRO A CA 1
ATOM 862 C C . PRO A 1 110 ? 18.931 -1.698 -23.074 1.00 59.38 110 PRO A C 1
ATOM 864 O O . PRO A 1 110 ? 19.357 -1.073 -22.094 1.00 59.38 110 PRO A O 1
ATOM 867 N N . PRO A 1 111 ? 19.433 -2.895 -23.424 1.00 61.38 111 PRO A N 1
ATOM 868 C CA . PRO A 1 111 ? 20.574 -3.473 -22.738 1.00 61.38 111 PRO A CA 1
ATOM 869 C C . PRO A 1 111 ? 21.729 -2.473 -22.765 1.00 61.38 111 PRO A C 1
ATOM 871 O O . PRO A 1 111 ? 22.056 -1.898 -23.806 1.00 61.38 111 PRO A O 1
ATOM 874 N N . ILE A 1 112 ? 22.316 -2.243 -21.594 1.00 69.44 112 ILE A N 1
ATOM 875 C CA . ILE A 1 112 ? 23.495 -1.396 -21.454 1.00 69.44 112 ILE A CA 1
ATOM 876 C C . ILE A 1 112 ? 24.595 -2.088 -22.265 1.00 69.44 112 ILE A C 1
ATOM 878 O O . ILE A 1 112 ? 24.978 -3.209 -21.937 1.00 69.44 112 ILE A O 1
ATOM 882 N N . MET A 1 113 ? 25.032 -1.480 -23.369 1.00 61.34 113 MET A N 1
ATOM 883 C CA . MET A 1 113 ? 26.183 -1.989 -24.115 1.00 61.34 113 MET A CA 1
ATOM 884 C C . MET A 1 113 ? 27.422 -1.830 -23.226 1.00 61.34 113 MET A C 1
ATOM 886 O O . MET A 1 113 ? 27.777 -0.697 -22.897 1.00 61.34 113 MET A O 1
ATOM 890 N N . GLU A 1 114 ? 28.014 -2.954 -22.806 1.00 51.66 114 GLU A N 1
ATOM 891 C CA . GLU A 1 114 ? 29.337 -3.009 -22.158 1.00 51.66 114 GLU A CA 1
ATOM 892 C C . GLU A 1 114 ? 30.464 -2.578 -23.107 1.00 51.66 114 GLU A C 1
ATOM 894 O O . GLU A 1 114 ? 30.410 -2.934 -24.310 1.00 51.66 114 GLU A O 1
#

InterPro domains:
  IPR006380 Sucrose phosphatase-like domain [PF05116] (10-108)
  IPR023214 HAD superfamily [G3DSA:3.40.50.1000] (8-111)
  IPR036412 HAD-like superfamily [SSF56784] (11-101)
  IPR051518 Plant Sucrose Phosphatase [PTHR46521] (1-108)

pLDDT: mean 83.09, std 12.15, range [50.19, 95.56]

Organism: NCBI:txid2594499

Nearest PDB structures (foldseek):
  1tj5-assembly1_A  TM=8.604E-01  e=2.403E-05  Synechocystis sp. PCC 6803
  3gyg-assembly2_A  TM=6.273E-01  e=2.677E-04  Bacillus subtilis subsp. subtilis str. 168
  2rav-assembly1_A  TM=6.203E-01  e=4.912E-02  Bacteroides thetaiotaomicron VPI-5482
  1ymq-assembly1_A  TM=5.796E-01  e=5.243E-02  Bacteroides thetaiotaomicron VPI-5482